Protein AF-A0AA40TVR3-F1 (afdb_monomer)

Secondary structure (DSSP, 8-state):
----TTTTS-HHHHHHHHHHHTT-HHHHHHHHHHHTT--HHHHHHHHHHH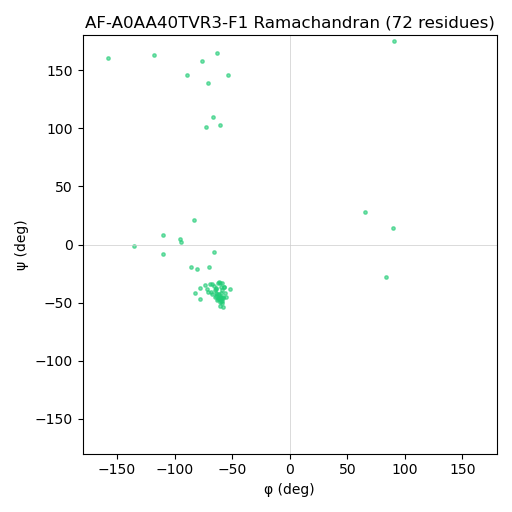HHHHHHHHSS--HHHHHHHHHHH-

Sequence (74 aa):
MSDNPYADWPLHHLVFVKVRDGGGPAAIAHSVAQVHGIRVDELKALCRKTGDEWIARDGALDPINQAVYIWAQE

Radius of gyration: 11.93 Å; Cα contacts (8 Å, |Δi|>4): 67; chains: 1; bounding box: 33×19×29 Å

Foldseek 3Di:
DPPPVCPPPDPLVVLLVVQLVQPHCVRPLVVSCVVVVHDSLVNLVSLLVVQVVVCVVPVHDDPSSVRNNVVSVD

Organism: NCBI:txid200454

Structure (mmCIF, N/CA/C/O backbone):
data_AF-A0AA40TVR3-F1
#
_entry.id   AF-A0AA40TVR3-F1
#
loop_
_atom_site.group_PDB
_atom_site.id
_atom_site.type_symbol
_atom_site.label_atom_id
_atom_site.label_alt_id
_atom_site.label_comp_id
_atom_site.label_asym_id
_atom_site.label_entity_id
_atom_site.label_seq_id
_atom_site.pdbx_PDB_ins_code
_atom_site.Cartn_x
_atom_site.Cartn_y
_atom_site.Cartn_z
_atom_site.occupancy
_atom_site.B_iso_or_equiv
_atom_site.auth_seq_id
_atom_site.auth_comp_id
_atom_site.auth_asym_id
_atom_site.auth_atom_id
_atom_site.pdbx_PDB_model_num
ATOM 1 N N . MET A 1 1 ? -20.689 8.601 -19.029 1.00 40.31 1 MET A N 1
ATOM 2 C CA . MET A 1 1 ? -20.333 7.378 -18.287 1.00 40.31 1 MET A CA 1
ATOM 3 C C . MET A 1 1 ? -19.005 7.687 -17.636 1.00 40.31 1 MET A C 1
ATOM 5 O O . MET A 1 1 ? -18.111 8.127 -18.342 1.00 40.31 1 MET A O 1
ATOM 9 N N . SER A 1 2 ? -18.911 7.655 -16.312 1.00 53.22 2 SER A N 1
ATOM 10 C CA . SER A 1 2 ? -17.623 7.829 -15.643 1.00 53.22 2 SER A CA 1
ATOM 11 C C . SER A 1 2 ? -16.818 6.552 -15.864 1.00 53.22 2 SER A C 1
ATOM 13 O O . SER A 1 2 ? -17.103 5.548 -15.212 1.00 53.22 2 SER A O 1
ATOM 15 N N . ASP A 1 3 ? -15.878 6.580 -16.808 1.00 63.09 3 ASP A N 1
ATOM 16 C CA . ASP A 1 3 ? -14.864 5.538 -16.957 1.00 63.09 3 ASP A CA 1
ATOM 17 C C . ASP A 1 3 ? -14.061 5.504 -15.658 1.00 63.09 3 ASP A C 1
ATOM 19 O O . ASP A 1 3 ? -13.271 6.404 -15.381 1.00 63.09 3 ASP A O 1
ATOM 23 N N . ASN A 1 4 ? -14.331 4.518 -14.801 1.00 68.31 4 ASN A N 1
ATOM 24 C CA . ASN A 1 4 ? -13.509 4.278 -13.625 1.00 68.31 4 ASN A CA 1
ATOM 25 C C . ASN A 1 4 ? -12.136 3.809 -14.134 1.00 68.31 4 ASN A C 1
ATOM 27 O O . ASN A 1 4 ? -12.053 2.679 -14.621 1.00 68.31 4 ASN A O 1
ATOM 31 N N . PRO A 1 5 ? -11.063 4.613 -14.013 1.00 69.75 5 PRO A N 1
ATOM 32 C CA . PRO A 1 5 ? -9.753 4.273 -14.577 1.00 69.75 5 PRO A CA 1
ATOM 33 C C . PRO A 1 5 ? -9.118 3.043 -13.910 1.00 69.75 5 PRO A C 1
ATOM 35 O O . PRO A 1 5 ? -8.080 2.557 -14.351 1.00 69.75 5 PRO A O 1
ATOM 38 N N . TYR A 1 6 ? -9.745 2.537 -12.848 1.00 75.75 6 TYR A N 1
ATOM 39 C CA . TYR A 1 6 ? -9.295 1.399 -12.068 1.00 75.75 6 TYR A CA 1
ATOM 40 C C . TYR A 1 6 ? -10.181 0.156 -12.248 1.00 75.75 6 TYR A C 1
ATOM 42 O O . TYR A 1 6 ? -10.020 -0.807 -11.508 1.00 75.75 6 TYR A O 1
ATOM 50 N N . ALA A 1 7 ? -11.144 0.156 -13.180 1.00 75.06 7 ALA A N 1
ATOM 51 C CA . ALA A 1 7 ? -12.095 -0.952 -13.337 1.00 75.06 7 ALA A CA 1
ATOM 52 C C . ALA A 1 7 ? -11.412 -2.310 -13.592 1.00 75.06 7 ALA A C 1
ATOM 54 O O . ALA A 1 7 ? -11.848 -3.318 -13.040 1.00 75.06 7 ALA A O 1
ATOM 55 N N . ASP A 1 8 ? -10.314 -2.310 -14.350 1.00 86.31 8 ASP A N 1
ATOM 56 C CA . ASP A 1 8 ? -9.563 -3.520 -14.712 1.00 86.31 8 ASP A CA 1
ATOM 57 C C . ASP A 1 8 ? -8.376 -3.799 -13.783 1.00 86.31 8 ASP A C 1
ATOM 59 O O . ASP A 1 8 ? -7.578 -4.709 -14.022 1.00 86.31 8 ASP A O 1
ATOM 63 N N . TRP A 1 9 ? -8.209 -3.001 -12.727 1.00 90.94 9 TRP A N 1
ATOM 64 C CA . TRP A 1 9 ? -7.087 -3.193 -11.825 1.00 90.94 9 TRP A CA 1
ATOM 65 C C . TRP A 1 9 ? -7.278 -4.456 -10.989 1.00 90.94 9 TRP A C 1
ATOM 67 O O . TRP A 1 9 ? -8.367 -4.701 -10.459 1.00 90.94 9 TRP A O 1
ATOM 77 N N . PRO A 1 10 ? -6.203 -5.234 -10.783 1.00 95.44 10 PRO A N 1
ATOM 78 C CA . PRO A 1 10 ? -6.214 -6.290 -9.794 1.00 95.44 10 PRO A CA 1
ATOM 79 C C . PRO A 1 10 ? -6.631 -5.761 -8.417 1.00 95.44 10 PRO A C 1
ATOM 81 O O . PRO A 1 10 ? -6.265 -4.649 -8.021 1.00 95.44 10 PRO A O 1
ATOM 84 N N . LEU A 1 11 ? -7.345 -6.589 -7.647 1.00 95.06 11 LEU A N 1
ATOM 85 C CA . LEU A 1 11 ? -7.838 -6.210 -6.320 1.00 95.06 11 LEU A CA 1
ATOM 86 C C . LEU A 1 11 ? -6.727 -5.660 -5.414 1.00 95.06 11 LEU A C 1
ATOM 88 O O . LEU A 1 11 ? -6.960 -4.698 -4.686 1.00 95.06 11 LEU A O 1
ATOM 92 N N . HIS A 1 12 ? -5.519 -6.229 -5.468 1.00 97.62 12 HIS A N 1
ATOM 93 C CA . HIS A 1 12 ? -4.404 -5.781 -4.634 1.00 97.62 12 HIS A CA 1
ATOM 94 C C . HIS A 1 12 ? -3.969 -4.344 -4.940 1.00 97.62 12 HIS A C 1
ATOM 96 O O . HIS A 1 12 ? -3.714 -3.579 -4.007 1.00 97.62 12 HIS A O 1
ATOM 102 N N . HIS A 1 13 ? -3.969 -3.932 -6.210 1.00 97.06 13 HIS A N 1
ATOM 103 C CA . HIS A 1 13 ? -3.704 -2.537 -6.583 1.00 97.06 13 HIS A CA 1
ATOM 104 C C . HIS A 1 13 ? -4.829 -1.621 -6.108 1.00 97.06 13 HIS A C 1
ATOM 106 O O . HIS A 1 13 ? -4.560 -0.562 -5.544 1.00 97.06 13 HIS A O 1
ATOM 112 N N . LEU A 1 14 ? -6.084 -2.053 -6.267 1.00 95.88 1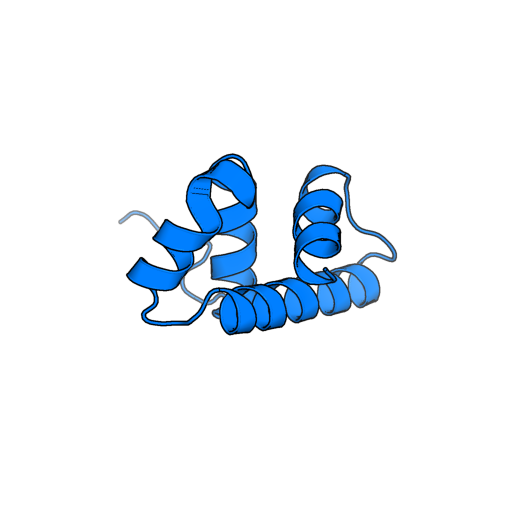4 LEU A N 1
ATOM 113 C CA . LEU A 1 14 ? -7.264 -1.293 -5.850 1.00 95.88 14 LEU A CA 1
ATOM 114 C C . LEU A 1 14 ? -7.285 -1.003 -4.349 1.00 95.88 14 LEU A C 1
ATOM 116 O O . LEU A 1 14 ? -7.522 0.134 -3.940 1.00 95.88 14 LEU A O 1
ATOM 120 N N . VAL A 1 15 ? -7.072 -2.017 -3.511 1.00 96.88 15 VAL A N 1
ATOM 121 C CA . VAL A 1 15 ? -7.098 -1.821 -2.055 1.00 96.88 15 VAL A CA 1
ATOM 122 C C . VAL A 1 15 ? -5.904 -1.001 -1.578 1.00 96.88 15 VAL A C 1
ATOM 124 O O . VAL A 1 15 ? -6.071 -0.181 -0.678 1.0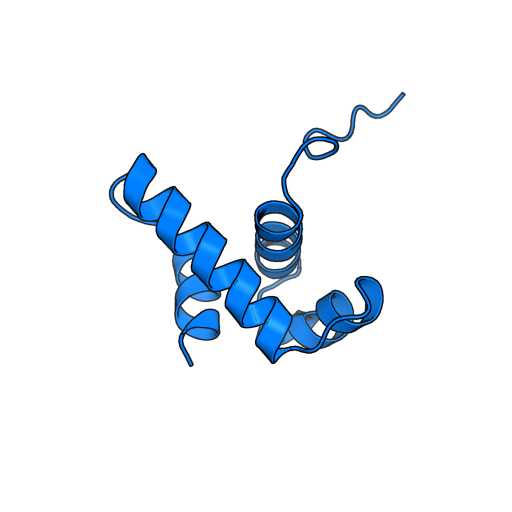0 96.88 15 VAL A O 1
ATOM 127 N N . PHE A 1 16 ? -4.744 -1.141 -2.226 1.00 98.12 16 PHE A N 1
ATOM 128 C CA . PHE A 1 16 ? -3.565 -0.333 -1.929 1.00 98.12 16 PHE A CA 1
ATOM 129 C C . PHE A 1 16 ? -3.837 1.158 -2.157 1.00 98.12 16 PHE A C 1
ATOM 131 O O . PHE A 1 16 ? -3.652 1.958 -1.239 1.00 98.12 16 PHE A O 1
ATOM 138 N N . VAL A 1 17 ? -4.340 1.543 -3.340 1.00 96.19 17 VAL A N 1
ATOM 139 C CA . VAL A 1 17 ? -4.631 2.962 -3.623 1.00 96.19 17 VAL A CA 1
ATOM 140 C C . VAL A 1 17 ? -5.778 3.498 -2.781 1.00 96.19 17 VAL A C 1
ATOM 142 O O . VAL A 1 17 ? -5.711 4.639 -2.340 1.00 96.19 17 VAL A O 1
ATOM 145 N N . LYS A 1 18 ? -6.786 2.673 -2.462 1.00 96.12 18 LYS A N 1
ATOM 146 C CA . LYS A 1 18 ? -7.840 3.072 -1.519 1.00 96.12 18 LYS A CA 1
ATOM 147 C C . LYS A 1 18 ? -7.253 3.433 -0.160 1.00 96.12 18 LYS A C 1
ATOM 149 O O . LYS A 1 18 ? -7.589 4.496 0.345 1.00 96.12 18 LYS A O 1
ATOM 154 N N . VAL A 1 19 ? -6.377 2.590 0.400 1.00 97.69 19 VAL A N 1
ATOM 155 C CA . VAL A 1 19 ? -5.691 2.853 1.680 1.00 97.69 19 VAL A CA 1
ATOM 156 C C . VAL A 1 19 ? -4.840 4.119 1.607 1.00 97.69 19 VAL A C 1
ATOM 158 O O . VAL A 1 19 ? -4.919 4.957 2.503 1.00 97.69 19 VAL A O 1
ATOM 161 N N . ARG A 1 20 ? -4.061 4.274 0.535 1.00 96.94 20 ARG A N 1
ATOM 162 C CA . ARG A 1 20 ? -3.211 5.443 0.293 1.00 96.94 20 ARG A CA 1
ATOM 163 C C . ARG A 1 20 ? -4.014 6.746 0.256 1.00 96.94 20 ARG A C 1
ATOM 165 O O . ARG A 1 20 ? -3.713 7.678 0.996 1.00 96.94 20 ARG A O 1
ATOM 172 N N . ASP A 1 21 ? -5.048 6.787 -0.579 1.00 95.69 21 ASP A N 1
ATOM 173 C CA . ASP A 1 21 ? -5.791 8.013 -0.889 1.00 95.69 21 ASP A CA 1
ATOM 174 C C . ASP A 1 21 ? -6.826 8.364 0.185 1.00 95.69 21 ASP A C 1
ATOM 176 O O . ASP A 1 21 ? -7.208 9.524 0.322 1.00 95.69 21 ASP A O 1
ATOM 180 N N . GLY A 1 22 ? -7.254 7.397 1.001 1.00 94.06 22 GLY A N 1
ATOM 181 C CA . GLY A 1 22 ? -8.153 7.643 2.130 1.00 94.06 22 GLY A CA 1
ATOM 182 C C . GLY A 1 22 ? -7.464 8.128 3.409 1.00 94.06 22 GLY A C 1
ATOM 183 O O . GLY A 1 22 ? -8.031 7.984 4.488 1.00 94.06 22 GLY A O 1
ATOM 184 N N . GLY A 1 23 ? -6.253 8.686 3.320 1.00 92.44 23 GLY A N 1
ATOM 185 C CA . GLY A 1 23 ? -5.521 9.223 4.475 1.00 92.44 23 GLY A CA 1
ATOM 186 C C . GLY A 1 23 ? -4.621 8.209 5.185 1.00 92.44 23 GLY A C 1
ATOM 187 O O . GLY A 1 23 ? -4.154 8.468 6.294 1.00 92.44 23 GLY A O 1
ATOM 188 N N . GLY A 1 24 ? -4.354 7.068 4.550 1.00 95.12 24 GLY A N 1
ATOM 189 C CA . GLY A 1 24 ? -3.412 6.067 5.029 1.00 95.12 24 GLY A CA 1
ATOM 190 C C . GLY A 1 24 ? -4.020 4.991 5.938 1.00 95.12 24 GLY A C 1
ATOM 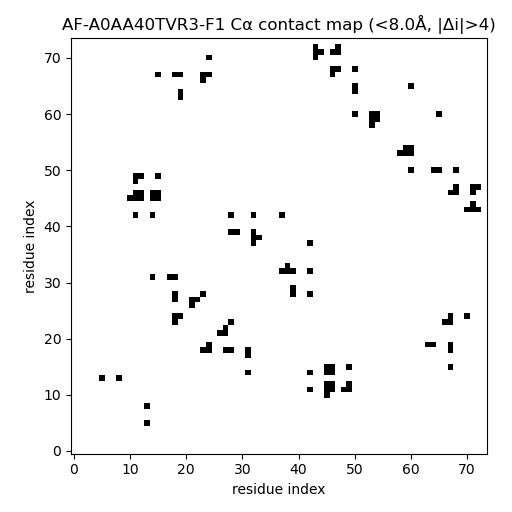191 O O . GLY A 1 24 ? -5.199 5.030 6.309 1.00 95.12 24 GLY A O 1
ATOM 192 N N . PRO A 1 25 ? -3.206 3.994 6.3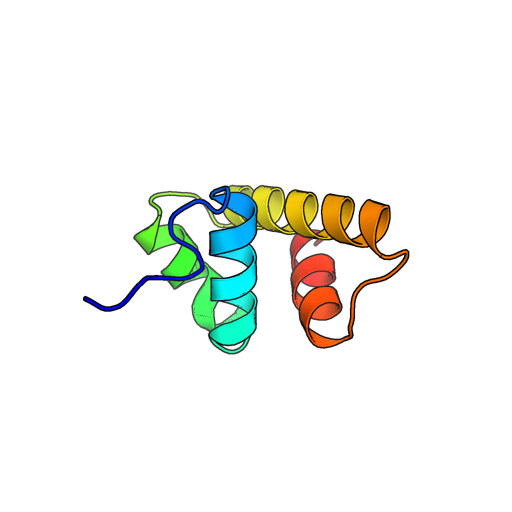28 1.00 96.00 25 PRO A N 1
ATOM 193 C CA . PRO A 1 25 ? -3.709 2.796 6.992 1.00 96.00 25 PRO A CA 1
ATOM 194 C C . PRO A 1 25 ? -4.346 3.045 8.360 1.00 96.00 25 PRO A C 1
ATOM 196 O O . PRO A 1 25 ? -5.366 2.434 8.676 1.00 96.00 25 PRO A O 1
ATOM 199 N N . ALA A 1 26 ? -3.796 3.977 9.145 1.00 95.38 26 ALA A N 1
ATOM 200 C CA . ALA A 1 26 ? -4.332 4.333 10.459 1.00 95.38 26 ALA A CA 1
ATOM 201 C C . ALA A 1 26 ? -5.762 4.894 10.383 1.00 95.38 26 ALA A C 1
ATOM 203 O O . ALA A 1 26 ? -6.554 4.682 11.298 1.00 95.38 26 ALA A O 1
ATOM 204 N N . ALA A 1 27 ? -6.098 5.585 9.291 1.00 96.75 27 ALA A N 1
ATOM 205 C CA . ALA A 1 27 ? -7.403 6.203 9.115 1.00 96.75 27 ALA A CA 1
ATOM 206 C C . ALA A 1 27 ? -8.459 5.205 8.618 1.00 96.75 27 ALA A C 1
ATOM 208 O O . ALA A 1 27 ? -9.597 5.236 9.085 1.00 96.75 27 ALA A O 1
ATOM 209 N N . ILE A 1 28 ? -8.105 4.333 7.663 1.00 97.75 28 ILE A N 1
ATOM 210 C CA . ILE A 1 28 ? -9.126 3.612 6.885 1.00 97.75 28 ILE A CA 1
ATOM 211 C C . ILE A 1 28 ? -8.898 2.115 6.674 1.00 97.75 28 ILE A C 1
ATOM 213 O O . ILE A 1 28 ? -9.756 1.480 6.062 1.00 97.75 28 ILE A O 1
ATOM 217 N N . ALA A 1 29 ? -7.806 1.512 7.160 1.00 97.12 29 ALA A N 1
ATOM 218 C CA . ALA A 1 29 ? -7.523 0.098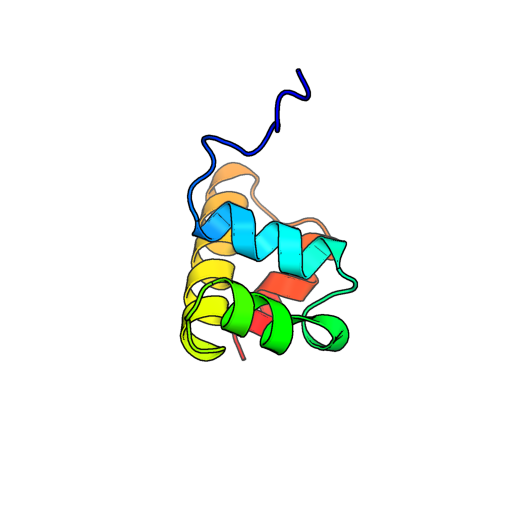 6.876 1.00 97.12 29 ALA A CA 1
ATOM 219 C C . ALA A 1 29 ? -8.668 -0.837 7.306 1.00 97.12 29 ALA A C 1
ATOM 221 O O . ALA A 1 29 ? -9.058 -1.717 6.542 1.00 97.12 29 ALA A O 1
ATOM 222 N N . HIS A 1 30 ? -9.261 -0.604 8.483 1.00 97.88 30 HIS A N 1
ATOM 223 C CA . HIS A 1 30 ? -10.409 -1.381 8.965 1.00 97.88 30 HIS A CA 1
ATOM 224 C C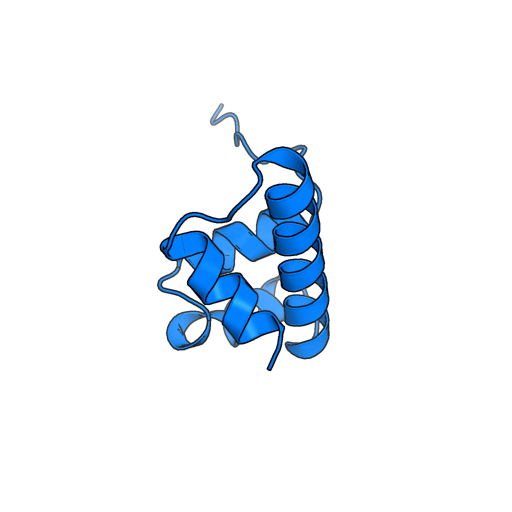 . HIS A 1 30 ? -11.633 -1.232 8.054 1.00 97.88 30 HIS A C 1
ATOM 226 O O . HIS A 1 30 ? -12.231 -2.231 7.660 1.00 97.88 30 HIS A O 1
ATOM 232 N N . SER A 1 31 ? -11.972 -0.001 7.667 1.00 98.00 31 SER A N 1
ATOM 233 C CA . SER A 1 31 ? -13.105 0.274 6.780 1.00 98.00 31 SER A CA 1
ATOM 234 C C . SER A 1 31 ? -12.906 -0.341 5.394 1.00 98.00 31 SER A C 1
ATOM 236 O O . SER A 1 31 ? -13.835 -0.927 4.844 1.00 98.00 31 SER A O 1
ATOM 238 N N . VAL A 1 32 ? -11.694 -0.262 4.833 1.00 97.69 32 VAL A N 1
ATOM 239 C CA . VAL A 1 32 ? -11.362 -0.906 3.553 1.00 97.69 32 VAL A CA 1
ATOM 240 C C . VAL A 1 32 ? -11.484 -2.422 3.669 1.00 97.69 32 VAL A C 1
ATOM 242 O O . VAL A 1 32 ? -12.141 -3.031 2.829 1.00 97.69 32 VAL A O 1
ATOM 245 N N . ALA A 1 33 ? -10.910 -3.027 4.709 1.00 98.00 33 ALA A N 1
ATOM 246 C CA . ALA A 1 33 ? -10.992 -4.468 4.929 1.00 98.00 33 ALA A CA 1
ATOM 247 C C . ALA A 1 33 ? -12.458 -4.936 5.027 1.00 98.00 33 ALA A C 1
ATOM 249 O O . ALA A 1 33 ? -12.861 -5.861 4.323 1.00 98.00 33 ALA A O 1
ATOM 250 N N . GLN A 1 34 ? -13.284 -4.216 5.793 1.00 97.94 34 GLN A N 1
ATOM 251 C CA . GLN A 1 34 ? -14.713 -4.499 5.936 1.00 97.94 34 GLN A CA 1
ATOM 252 C C . GLN A 1 34 ? -15.477 -4.390 4.609 1.00 97.94 34 GLN A C 1
ATOM 254 O O . GLN A 1 34 ? -16.262 -5.279 4.288 1.00 97.94 34 GLN A O 1
ATOM 259 N N . VAL A 1 35 ? -15.254 -3.329 3.825 1.00 97.25 35 VAL A N 1
ATOM 260 C CA . VAL A 1 35 ? -15.931 -3.125 2.527 1.00 97.25 35 VAL A CA 1
ATOM 261 C C . VAL A 1 35 ? -15.625 -4.251 1.541 1.00 97.25 35 VAL A C 1
ATOM 263 O O . VAL A 1 35 ? -16.481 -4.608 0.735 1.00 97.25 35 VAL A O 1
ATOM 266 N N . HIS A 1 36 ? -14.421 -4.816 1.607 1.00 95.38 36 HIS A N 1
ATOM 267 C CA . HIS A 1 36 ? -13.998 -5.913 0.736 1.00 95.38 36 HIS A CA 1
ATOM 268 C C . HIS A 1 36 ? -14.204 -7.302 1.353 1.00 95.38 36 HIS A C 1
ATOM 270 O O . HIS A 1 36 ? -13.866 -8.294 0.718 1.00 95.38 36 HIS A O 1
ATOM 276 N N . GLY A 1 37 ? -14.772 -7.391 2.561 1.00 97.31 37 GLY A N 1
ATOM 277 C CA . GLY A 1 37 ? -15.049 -8.663 3.232 1.00 97.31 37 GLY A CA 1
ATOM 278 C C . GLY A 1 37 ? -13.796 -9.463 3.603 1.00 97.31 37 GLY A C 1
ATOM 279 O O . GLY A 1 37 ? -13.862 -10.688 3.662 1.00 97.31 37 GLY A O 1
ATOM 280 N N . ILE A 1 38 ? -12.669 -8.786 3.837 1.00 98.00 38 ILE A N 1
ATOM 281 C CA . ILE A 1 38 ? -11.377 -9.398 4.176 1.00 98.00 38 ILE A CA 1
ATOM 282 C C . ILE A 1 38 ? -10.908 -8.965 5.563 1.00 98.00 38 ILE A C 1
ATOM 284 O O . ILE A 1 38 ? -11.365 -7.969 6.127 1.00 98.00 38 ILE A O 1
ATOM 288 N N . ARG A 1 39 ? -9.949 -9.699 6.121 1.00 98.25 39 ARG A N 1
ATOM 289 C CA . ARG A 1 39 ? -9.232 -9.310 7.339 1.00 98.25 39 ARG A CA 1
ATOM 290 C C . ARG A 1 39 ? -8.195 -8.227 7.048 1.00 98.25 39 ARG A C 1
ATOM 292 O O . ARG A 1 39 ? -7.665 -8.128 5.944 1.00 98.25 39 ARG A O 1
ATOM 299 N N . VAL A 1 40 ? -7.803 -7.480 8.083 1.00 98.19 40 VAL A N 1
ATOM 300 C CA . VAL A 1 40 ? -6.700 -6.506 7.981 1.00 98.19 40 VAL A CA 1
ATOM 301 C C . VAL A 1 40 ? -5.381 -7.184 7.581 1.00 98.19 40 VAL A C 1
ATOM 303 O O . VAL A 1 40 ? -4.647 -6.629 6.773 1.00 98.19 40 VAL A O 1
ATOM 306 N N . ASP A 1 41 ? -5.104 -8.404 8.048 1.00 98.25 41 ASP A N 1
ATOM 307 C CA . ASP A 1 41 ? -3.888 -9.138 7.652 1.00 98.25 41 ASP A CA 1
ATOM 308 C C . ASP A 1 41 ? -3.878 -9.510 6.161 1.00 98.25 41 ASP A C 1
ATOM 310 O O . ASP A 1 41 ? -2.833 -9.485 5.509 1.00 98.25 41 ASP A O 1
ATOM 314 N N . GLU A 1 42 ? -5.049 -9.827 5.602 1.00 98.50 42 GLU A N 1
ATOM 315 C CA . GLU A 1 42 ? -5.212 -10.110 4.172 1.00 98.50 42 GLU A CA 1
ATOM 316 C C . GLU A 1 42 ? -5.066 -8.823 3.355 1.00 98.50 42 GLU A C 1
ATOM 318 O O . GLU A 1 42 ? -4.374 -8.814 2.338 1.00 98.50 42 GLU A O 1
ATOM 323 N N . LEU A 1 43 ? -5.624 -7.707 3.841 1.00 98.56 43 LEU A N 1
ATOM 324 C CA . LEU A 1 43 ? -5.392 -6.381 3.268 1.00 98.56 43 LEU A CA 1
ATOM 325 C C . LEU A 1 43 ? -3.897 -6.035 3.259 1.00 98.56 43 LEU A C 1
ATOM 327 O O . LEU A 1 43 ? -3.382 -5.598 2.233 1.00 98.56 43 LEU A O 1
ATOM 331 N N . LYS A 1 44 ? -3.178 -6.280 4.361 1.00 98.69 44 LYS A N 1
ATOM 332 C CA . LYS A 1 44 ? -1.722 -6.100 4.421 1.00 98.69 44 LYS A CA 1
ATOM 333 C C . LYS A 1 44 ? -1.008 -6.977 3.394 1.00 98.69 44 LYS A C 1
ATOM 335 O O . LYS A 1 44 ? -0.147 -6.481 2.676 1.00 98.69 44 LYS A O 1
ATOM 340 N N . ALA A 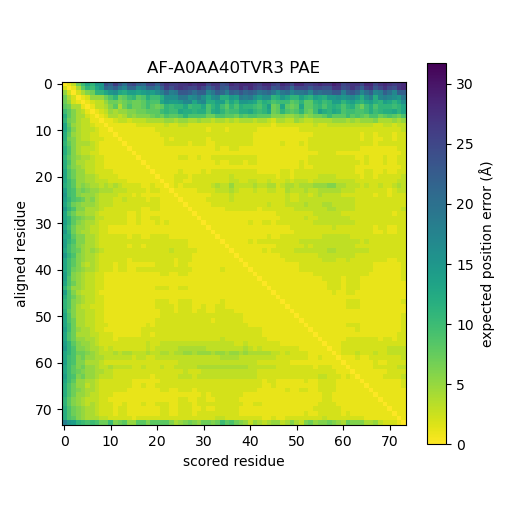1 45 ? -1.379 -8.250 3.256 1.00 98.69 45 ALA A N 1
ATOM 341 C CA . ALA A 1 45 ? -0.782 -9.134 2.251 1.00 98.69 45 ALA A CA 1
ATOM 342 C C . ALA A 1 45 ? -0.978 -8.618 0.815 1.00 98.69 45 ALA A C 1
ATOM 344 O O . ALA A 1 45 ? -0.033 -8.624 0.024 1.00 98.69 45 ALA A O 1
ATOM 345 N N . LEU A 1 46 ? -2.172 -8.113 0.497 1.00 98.62 46 LEU A N 1
ATOM 346 C CA . LEU A 1 46 ? -2.460 -7.475 -0.787 1.00 98.62 46 LEU A CA 1
ATOM 347 C C . LEU A 1 46 ? -1.626 -6.202 -0.977 1.00 98.62 46 LEU A C 1
ATOM 349 O O . LEU A 1 46 ? -1.034 -6.008 -2.038 1.00 98.62 46 LEU A O 1
ATOM 353 N N . CYS A 1 47 ? -1.518 -5.361 0.053 1.00 98.50 47 CYS A N 1
ATOM 354 C CA . CYS A 1 47 ? -0.727 -4.140 -0.025 1.00 98.50 47 CYS A CA 1
ATOM 355 C C . CYS A 1 47 ? 0.776 -4.413 -0.199 1.00 98.50 47 CYS A C 1
ATOM 357 O O . CYS A 1 47 ? 1.424 -3.728 -0.990 1.00 98.50 47 CYS A O 1
ATOM 359 N N . ARG A 1 48 ? 1.324 -5.431 0.481 1.00 98.56 48 ARG A N 1
ATOM 360 C CA . ARG A 1 48 ? 2.714 -5.876 0.286 1.00 98.56 48 ARG A CA 1
ATOM 361 C C . ARG A 1 48 ? 2.953 -6.307 -1.154 1.00 98.56 48 ARG A C 1
ATOM 363 O O . ARG A 1 48 ? 3.869 -5.797 -1.783 1.00 98.56 48 ARG A O 1
ATOM 370 N N . LYS A 1 49 ? 2.072 -7.151 -1.701 1.00 98.62 49 LYS A N 1
ATOM 371 C CA . LYS A 1 49 ? 2.168 -7.608 -3.093 1.00 98.62 49 LYS A CA 1
ATOM 372 C C . LYS A 1 49 ? 2.223 -6.437 -4.079 1.00 98.62 49 LYS A C 1
ATOM 374 O O . LYS A 1 49 ? 3.055 -6.437 -4.977 1.00 98.62 49 LYS A O 1
ATOM 379 N N . THR A 1 50 ? 1.363 -5.433 -3.903 1.00 98.44 50 THR A N 1
ATOM 380 C CA . THR A 1 50 ? 1.382 -4.222 -4.738 1.00 98.44 50 THR A CA 1
ATOM 381 C C . THR A 1 50 ? 2.707 -3.475 -4.629 1.00 98.44 50 THR A C 1
ATOM 383 O O . THR A 1 50 ? 3.278 -3.101 -5.650 1.00 98.44 50 THR A O 1
ATOM 386 N N . GLY A 1 51 ? 3.212 -3.278 -3.408 1.00 98.19 51 GLY A N 1
ATOM 387 C CA . GLY A 1 51 ? 4.500 -2.621 -3.200 1.00 98.19 51 GLY A CA 1
ATOM 388 C C . GLY A 1 51 ? 5.659 -3.384 -3.840 1.00 98.19 51 GLY A C 1
ATOM 389 O O . GLY A 1 51 ? 6.452 -2.771 -4.545 1.00 98.19 51 GLY A O 1
ATOM 390 N N . ASP A 1 52 ? 5.712 -4.710 -3.686 1.00 98.56 52 ASP A N 1
ATOM 391 C CA . ASP A 1 52 ? 6.738 -5.561 -4.304 1.00 98.56 52 ASP A CA 1
ATOM 392 C C . ASP A 1 52 ? 6.722 -5.445 -5.838 1.00 98.56 52 ASP A C 1
ATOM 394 O O . ASP A 1 52 ? 7.766 -5.270 -6.466 1.00 98.56 52 ASP A O 1
ATOM 398 N N . GLU A 1 53 ? 5.535 -5.496 -6.452 1.00 98.38 53 GLU A N 1
ATOM 399 C CA . GLU A 1 53 ? 5.369 -5.359 -7.905 1.00 98.38 53 GLU A CA 1
ATOM 400 C C . GLU A 1 53 ? 5.813 -3.982 -8.412 1.00 98.38 53 GLU A C 1
ATOM 402 O O . GLU A 1 53 ? 6.475 -3.881 -9.446 1.00 98.38 53 GLU A O 1
ATOM 407 N N . TRP A 1 54 ? 5.457 -2.912 -7.701 1.00 97.62 54 TRP A N 1
ATOM 408 C CA . TRP A 1 54 ? 5.812 -1.554 -8.109 1.00 97.62 54 TRP A CA 1
ATOM 409 C C . TRP A 1 54 ? 7.294 -1.257 -7.872 1.00 97.62 54 TRP A C 1
ATOM 411 O O . TRP A 1 54 ? 7.914 -0.628 -8.721 1.00 97.62 54 TRP A O 1
ATOM 421 N N . ILE A 1 55 ? 7.903 -1.789 -6.807 1.00 98.38 55 ILE A N 1
ATOM 422 C CA . ILE A 1 55 ? 9.362 -1.748 -6.618 1.00 98.38 55 ILE A CA 1
ATOM 423 C C . ILE A 1 55 ? 10.064 -2.491 -7.755 1.00 98.38 55 ILE A C 1
ATOM 425 O O . ILE A 1 55 ? 11.015 -1.966 -8.327 1.00 98.38 55 ILE A O 1
ATOM 429 N N . ALA A 1 56 ? 9.593 -3.685 -8.124 1.00 98.31 56 ALA A N 1
ATOM 430 C CA . ALA A 1 56 ? 10.182 -4.446 -9.223 1.00 98.31 56 ALA A CA 1
ATOM 431 C C . ALA A 1 56 ? 10.074 -3.714 -10.575 1.00 98.31 56 ALA A C 1
ATOM 433 O O . ALA A 1 56 ? 10.967 -3.842 -11.411 1.00 98.31 56 ALA A O 1
ATOM 434 N N . ARG A 1 57 ? 8.997 -2.945 -10.788 1.00 96.69 57 ARG A N 1
ATOM 435 C CA . ARG A 1 57 ? 8.765 -2.154 -12.006 1.00 96.69 57 ARG A CA 1
ATOM 436 C C . ARG A 1 57 ? 9.575 -0.854 -12.042 1.00 96.69 57 ARG A C 1
ATOM 438 O O . ARG A 1 57 ? 10.170 -0.547 -13.071 1.00 96.69 57 ARG A O 1
ATOM 445 N N . ASP A 1 58 ? 9.578 -0.102 -10.943 1.00 96.56 58 ASP A N 1
ATOM 446 C CA . ASP A 1 58 ? 10.017 1.302 -10.903 1.00 96.56 58 ASP A CA 1
ATOM 447 C C . ASP A 1 58 ? 11.340 1.508 -10.142 1.00 96.56 58 ASP A C 1
ATOM 449 O O . ASP A 1 58 ? 11.904 2.601 -10.143 1.00 96.56 58 ASP A O 1
ATOM 453 N N . GLY A 1 59 ? 11.847 0.472 -9.470 1.00 97.69 59 GLY A N 1
ATOM 454 C CA . GLY A 1 59 ? 13.062 0.489 -8.650 1.00 97.69 59 GLY A CA 1
ATOM 455 C C . GLY A 1 59 ? 12.853 0.990 -7.218 1.00 97.69 59 GLY A C 1
ATOM 456 O O . GLY A 1 59 ? 13.583 0.577 -6.317 1.00 97.69 59 GLY A O 1
ATOM 457 N N . ALA A 1 60 ? 11.859 1.847 -6.981 1.00 96.69 60 ALA A N 1
ATOM 458 C CA . ALA A 1 60 ? 11.493 2.336 -5.654 1.00 96.69 60 ALA A CA 1
ATOM 459 C C . ALA A 1 60 ? 10.040 2.833 -5.619 1.00 96.69 60 ALA A C 1
ATOM 461 O O . ALA A 1 60 ? 9.462 3.176 -6.649 1.00 96.69 60 ALA A O 1
ATOM 462 N N . LEU A 1 61 ? 9.472 2.922 -4.414 1.00 97.31 61 LEU A N 1
ATOM 463 C CA . LEU A 1 61 ? 8.194 3.595 -4.189 1.00 97.31 61 LEU A CA 1
ATOM 464 C C . LEU A 1 61 ? 8.419 5.080 -3.894 1.00 97.31 61 LEU A C 1
ATOM 466 O O . LEU A 1 61 ? 9.377 5.461 -3.219 1.00 97.31 61 LEU A O 1
ATOM 470 N N . ASP A 1 62 ? 7.491 5.920 -4.350 1.00 96.00 62 ASP A N 1
ATOM 471 C CA . ASP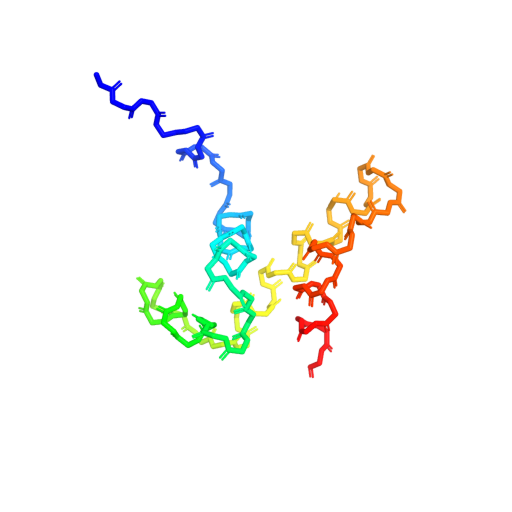 A 1 62 ? 7.376 7.286 -3.840 1.00 96.00 62 ASP A CA 1
ATOM 472 C C . ASP A 1 62 ? 7.009 7.290 -2.334 1.00 96.00 62 ASP A C 1
ATOM 474 O O . ASP A 1 62 ? 6.564 6.270 -1.794 1.00 96.00 62 ASP A O 1
ATOM 478 N N . PRO A 1 63 ? 7.163 8.423 -1.622 1.00 95.62 63 PRO A N 1
ATOM 479 C CA . PRO A 1 63 ? 6.931 8.464 -0.178 1.00 95.62 63 PRO A CA 1
ATOM 480 C C . PRO A 1 63 ? 5.516 8.059 0.261 1.00 95.62 63 PRO A C 1
ATOM 482 O O . PRO A 1 63 ? 5.352 7.484 1.339 1.00 95.62 63 PRO A O 1
ATOM 485 N N . ILE A 1 64 ? 4.491 8.344 -0.550 1.00 93.38 64 ILE A N 1
ATOM 486 C CA . ILE A 1 64 ? 3.100 8.069 -0.172 1.00 93.38 64 ILE A CA 1
ATOM 487 C C . ILE A 1 64 ? 2.767 6.578 -0.330 1.00 93.38 64 ILE A C 1
ATOM 489 O O . ILE A 1 64 ? 2.102 5.999 0.531 1.00 93.38 64 ILE A O 1
ATOM 493 N N . ASN A 1 65 ? 3.297 5.921 -1.363 1.00 96.94 65 ASN A N 1
ATOM 494 C CA . ASN A 1 65 ? 3.194 4.475 -1.542 1.00 96.94 65 ASN A CA 1
ATOM 495 C C . ASN A 1 65 ? 4.079 3.736 -0.522 1.00 96.94 65 ASN A C 1
ATOM 497 O O . ASN A 1 65 ? 3.661 2.724 0.044 1.00 96.94 65 ASN A O 1
ATOM 501 N N . GLN A 1 66 ? 5.271 4.268 -0.227 1.00 97.44 66 GLN A N 1
ATOM 502 C CA . GLN A 1 66 ? 6.196 3.690 0.749 1.00 97.44 66 GLN A CA 1
ATOM 503 C C . GLN A 1 66 ? 5.559 3.584 2.143 1.00 97.44 66 GLN A C 1
ATOM 505 O O . GLN A 1 66 ? 5.739 2.570 2.814 1.00 97.44 66 GLN A O 1
ATOM 510 N N . ALA A 1 67 ? 4.770 4.576 2.569 1.00 96.81 67 ALA A N 1
ATOM 511 C CA . ALA A 1 67 ? 4.087 4.547 3.864 1.00 96.81 67 ALA A CA 1
ATOM 512 C C . ALA A 1 67 ? 3.091 3.378 3.991 1.00 96.81 67 ALA A C 1
ATOM 514 O O . ALA A 1 67 ? 3.048 2.705 5.022 1.00 96.81 67 ALA A O 1
ATOM 515 N N . VAL A 1 68 ? 2.312 3.102 2.938 1.00 98.00 68 VAL A N 1
ATOM 516 C CA . VAL A 1 68 ? 1.372 1.967 2.922 1.00 98.00 68 VAL A CA 1
ATOM 517 C C . VAL A 1 68 ? 2.125 0.640 2.901 1.00 98.00 68 VAL A C 1
ATOM 519 O O . VAL A 1 68 ? 1.739 -0.292 3.604 1.00 98.00 68 VAL A O 1
ATOM 522 N N . TYR A 1 69 ? 3.209 0.557 2.127 1.00 98.38 69 TYR A N 1
ATOM 523 C CA . TYR A 1 69 ? 4.028 -0.648 2.043 1.00 98.38 69 TYR A CA 1
ATOM 524 C C . TYR A 1 69 ? 4.717 -0.985 3.373 1.00 98.38 69 TYR A C 1
ATOM 526 O O . TYR A 1 69 ? 4.633 -2.129 3.810 1.00 98.38 69 TYR A O 1
ATOM 534 N N . ILE A 1 70 ? 5.305 0.003 4.060 1.00 98.12 70 ILE A N 1
ATOM 535 C CA . ILE A 1 70 ? 5.925 -0.182 5.385 1.00 98.12 70 ILE A CA 1
ATOM 536 C C . ILE A 1 70 ? 4.897 -0.698 6.392 1.00 98.12 70 ILE A C 1
ATOM 538 O O . ILE A 1 70 ? 5.121 -1.728 7.018 1.00 98.12 70 ILE A O 1
ATOM 542 N N . TRP A 1 71 ? 3.737 -0.045 6.494 1.00 97.88 71 TRP A N 1
ATOM 543 C CA . TRP A 1 71 ? 2.664 -0.507 7.381 1.00 97.88 71 TRP A CA 1
ATOM 544 C C . TRP A 1 71 ? 2.221 -1.940 7.066 1.00 97.88 71 TRP A C 1
ATOM 546 O O . TRP A 1 71 ? 1.868 -2.714 7.957 1.00 97.88 71 TRP A O 1
ATOM 556 N N . ALA A 1 72 ? 2.212 -2.300 5.784 1.00 97.94 72 ALA A N 1
ATOM 557 C CA . ALA A 1 72 ? 1.840 -3.634 5.363 1.00 97.94 72 ALA A CA 1
ATOM 558 C C . ALA A 1 72 ? 2.892 -4.687 5.751 1.00 97.94 72 ALA A C 1
ATOM 560 O O . ALA A 1 72 ? 2.541 -5.860 5.788 1.00 97.94 72 ALA A O 1
ATOM 561 N N . GLN A 1 73 ? 4.143 -4.314 6.036 1.00 97.31 73 GLN A N 1
ATOM 562 C CA . GLN A 1 73 ? 5.207 -5.225 6.482 1.00 97.31 73 GLN A CA 1
ATOM 563 C C . GLN A 1 73 ? 5.228 -5.478 7.997 1.00 97.31 73 GLN A C 1
ATOM 565 O O . GLN A 1 73 ? 5.798 -6.485 8.414 1.00 97.31 73 GLN A O 1
ATOM 570 N N . GLU A 1 74 ? 4.605 -4.604 8.791 1.00 91.38 74 GLU A N 1
ATOM 571 C CA . GLU A 1 74 ? 4.374 -4.797 10.234 1.00 91.38 74 GLU A CA 1
ATOM 572 C C . GLU A 1 74 ? 3.387 -5.937 10.516 1.00 91.38 74 GLU A C 1
ATOM 574 O O . GLU A 1 74 ? 3.563 -6.633 11.537 1.00 91.38 74 GLU A O 1
#

Nearest PDB structures (foldseek):
  7pua-assembly1_Ca  TM=6.817E-01  e=3.390E+00  Trypanosoma brucei brucei

pLDDT: mean 93.72, std 10.58, range [40.31, 98.69]

Mean predicted aligned error: 3.51 Å

Solvent-accessible surface area (backbone atoms only — not comparable to full-atom values): 4193 Å² total; per-residue (Å²): 130,86,79,60,94,59,75,85,51,55,67,35,54,51,55,35,51,49,28,47,74,56,70,24,54,92,70,30,36,68,60,52,16,56,77,70,74,46,51,60,70,54,48,21,53,29,23,34,51,40,42,54,54,43,26,73,73,67,75,54,65,57,75,67,58,38,55,49,28,54,61,32,72,110